Protein AF-A0A7S2KYP1-F1 (afdb_monomer_lite)

Structure (mmCIF, N/CA/C/O backbone):
data_AF-A0A7S2KYP1-F1
#
_entry.id   AF-A0A7S2KYP1-F1
#
loop_
_atom_site.group_PDB
_atom_site.id
_atom_site.type_symbol
_atom_site.label_atom_id
_atom_site.label_alt_id
_atom_site.label_comp_id
_atom_site.label_asym_id
_atom_site.label_entity_id
_atom_site.label_seq_id
_atom_site.pdbx_PDB_ins_code
_atom_site.Cartn_x
_atom_site.Cartn_y
_atom_site.Cartn_z
_atom_site.occupancy
_atom_site.B_iso_or_equiv
_atom_site.auth_seq_id
_atom_site.auth_comp_id
_atom_site.auth_asym_id
_atom_site.auth_atom_id
_atom_site.pdbx_PDB_model_num
ATOM 1 N N . ASP A 1 1 ? 0.934 -7.980 -17.927 1.00 57.53 1 ASP A N 1
ATOM 2 C CA . ASP A 1 1 ? 0.470 -7.304 -16.697 1.00 57.53 1 ASP A CA 1
ATOM 3 C C . ASP A 1 1 ? -0.352 -8.311 -15.915 1.00 57.53 1 ASP A C 1
ATOM 5 O O . ASP A 1 1 ? -1.230 -8.935 -16.508 1.00 57.53 1 ASP A O 1
ATOM 9 N N . PHE A 1 2 ? -0.007 -8.570 -14.654 1.00 57.50 2 PHE A N 1
ATOM 10 C CA . PHE A 1 2 ? -0.500 -9.733 -13.902 1.00 57.50 2 PHE A CA 1
ATOM 11 C C . PHE A 1 2 ? -2.045 -9.827 -13.884 1.00 57.50 2 PHE A C 1
ATOM 13 O O . PHE A 1 2 ? -2.614 -10.917 -13.918 1.00 57.50 2 PHE A O 1
ATOM 20 N N . TYR A 1 3 ? -2.721 -8.678 -13.916 1.00 60.69 3 TYR A N 1
ATOM 21 C CA . TYR A 1 3 ? -4.182 -8.550 -13.916 1.00 60.69 3 TYR A CA 1
ATOM 22 C C . TYR A 1 3 ? -4.840 -8.793 -15.280 1.00 60.69 3 TYR A C 1
ATOM 24 O O . TYR A 1 3 ? -6.005 -9.185 -15.342 1.00 60.69 3 TYR A O 1
ATOM 32 N N . TYR A 1 4 ? -4.103 -8.567 -16.368 1.00 60.41 4 TYR A N 1
ATOM 33 C CA . TYR A 1 4 ? -4.598 -8.723 -17.736 1.00 60.41 4 TYR A CA 1
ATOM 34 C C . TYR A 1 4 ? -4.395 -10.157 -18.248 1.00 60.41 4 TYR A C 1
ATOM 36 O O . TYR A 1 4 ? -5.230 -10.696 -18.964 1.00 60.41 4 TYR A O 1
ATOM 44 N N . GLU A 1 5 ? -3.307 -10.812 -17.828 1.00 65.44 5 GLU A N 1
ATOM 45 C CA . GLU A 1 5 ? -2.918 -12.160 -18.277 1.00 65.44 5 GLU A CA 1
ATOM 46 C C . GLU A 1 5 ? -3.095 -13.232 -17.184 1.00 65.44 5 GLU A C 1
ATOM 48 O O . GLU A 1 5 ? -2.441 -14.276 -17.205 1.00 65.44 5 GLU A O 1
ATOM 53 N N . HIS A 1 6 ? -3.976 -12.993 -16.207 1.00 62.00 6 HIS A N 1
ATOM 54 C CA . HIS A 1 6 ? -4.180 -13.908 -15.083 1.00 62.00 6 HIS A CA 1
ATOM 55 C C . HIS A 1 6 ? -4.591 -15.323 -15.558 1.00 62.00 6 HIS A C 1
ATOM 57 O O . HIS A 1 6 ? -5.492 -15.447 -16.384 1.00 62.00 6 HIS A O 1
ATOM 63 N N . PRO A 1 7 ? -4.020 -16.429 -15.040 1.00 64.50 7 PRO A N 1
ATOM 64 C CA . PRO A 1 7 ? -4.318 -17.784 -15.532 1.00 64.50 7 PRO A CA 1
ATOM 65 C C . PRO A 1 7 ? -5.765 -18.248 -15.280 1.00 64.50 7 PRO A C 1
ATOM 67 O O . PRO A 1 7 ? -6.256 -19.143 -15.964 1.00 64.50 7 PRO A O 1
ATOM 70 N N . ALA A 1 8 ? -6.455 -17.652 -14.304 1.00 60.78 8 ALA A N 1
ATOM 71 C CA . ALA A 1 8 ? -7.880 -17.875 -14.054 1.00 60.78 8 ALA A CA 1
ATOM 72 C C . ALA A 1 8 ? -8.737 -16.781 -14.730 1.00 60.78 8 ALA A C 1
ATOM 74 O O . ALA A 1 8 ? -8.652 -15.633 -14.290 1.00 60.78 8 ALA A O 1
ATOM 75 N N . PRO A 1 9 ? -9.604 -17.111 -15.714 1.00 66.31 9 PRO A N 1
ATOM 76 C CA . PRO A 1 9 ? -10.411 -16.129 -16.452 1.00 66.31 9 PRO A CA 1
ATOM 77 C C . PRO A 1 9 ? -11.370 -15.304 -15.588 1.00 66.31 9 PRO A C 1
ATOM 79 O O . PRO A 1 9 ? -11.661 -14.163 -15.906 1.00 66.31 9 PRO A O 1
ATOM 82 N N . SER A 1 10 ? -11.836 -15.846 -14.460 1.00 58.91 10 SER A N 1
ATOM 83 C CA . SER A 1 10 ? -12.692 -15.121 -13.506 1.00 58.91 10 SER A CA 1
ATOM 84 C C . SER A 1 10 ? -11.967 -14.007 -12.742 1.00 58.91 10 SER A C 1
ATOM 86 O O . SER A 1 10 ? -12.606 -13.232 -12.037 1.00 58.91 10 SER A O 1
ATOM 88 N N . LEU A 1 11 ? -10.637 -13.994 -12.814 1.00 58.06 11 LEU A N 1
ATOM 89 C CA . LEU A 1 11 ? -9.750 -13.011 -12.196 1.00 58.06 11 LEU A CA 1
ATOM 90 C C . LEU A 1 11 ? -9.002 -12.183 -13.252 1.00 58.06 11 LEU A C 1
ATOM 92 O O . LEU A 1 11 ? -8.296 -11.247 -12.889 1.00 58.06 11 LEU A O 1
ATOM 96 N N . GLN A 1 12 ? -9.157 -12.523 -14.539 1.00 62.09 12 GLN A N 1
ATOM 97 C CA . GLN A 1 12 ? -8.745 -11.658 -15.637 1.00 62.09 12 GLN A CA 1
ATOM 98 C C . GLN A 1 12 ? -9.682 -10.457 -15.669 1.00 62.09 12 GLN A C 1
ATOM 100 O O . GLN A 1 12 ? -10.904 -10.606 -15.623 1.00 62.09 12 GLN A O 1
ATOM 105 N N . CYS A 1 13 ? -9.104 -9.269 -15.762 1.00 56.62 13 CYS A N 1
ATOM 106 C CA . CYS A 1 13 ? -9.863 -8.046 -15.937 1.00 56.62 13 CYS A CA 1
ATOM 107 C C . CYS A 1 13 ? -9.612 -7.482 -17.333 1.00 56.62 13 CYS A C 1
ATOM 109 O O . CYS A 1 13 ? -8.501 -7.051 -17.632 1.00 56.62 13 CYS A O 1
ATOM 111 N N . GLU A 1 14 ? -10.654 -7.482 -18.174 1.00 53.19 14 GLU A N 1
ATOM 112 C CA . GLU A 1 14 ? -10.617 -6.890 -19.523 1.00 53.19 14 GLU A CA 1
ATOM 113 C C . GLU A 1 14 ? -10.379 -5.365 -19.472 1.00 53.19 14 GLU A C 1
ATOM 115 O O . GLU A 1 14 ? -9.742 -4.811 -20.365 1.00 53.19 14 GLU A O 1
ATOM 120 N N . GLU A 1 15 ? -10.802 -4.711 -18.383 1.00 53.44 15 GLU A N 1
ATOM 121 C CA . GLU A 1 15 ? -10.440 -3.347 -17.980 1.00 53.44 15 GLU A CA 1
ATOM 122 C C . GLU A 1 15 ? -10.172 -3.327 -16.463 1.00 53.44 15 GLU A C 1
ATOM 124 O O . GLU A 1 15 ? -10.842 -4.042 -15.719 1.00 53.44 15 GLU A O 1
ATOM 129 N N . PHE A 1 16 ? -9.170 -2.548 -16.026 1.00 52.84 16 PHE A N 1
ATOM 130 C CA . PHE A 1 16 ? -8.674 -2.374 -14.645 1.00 52.84 16 PHE A CA 1
ATOM 131 C C . PHE A 1 16 ? -9.593 -2.924 -13.525 1.00 52.84 16 PHE A C 1
ATOM 133 O O . PHE A 1 16 ? -10.712 -2.461 -13.313 1.00 52.84 16 PHE A O 1
ATOM 140 N N . CYS A 1 17 ? -9.093 -3.909 -12.770 1.00 51.69 17 CYS A N 1
ATOM 141 C CA . CYS A 1 17 ? -9.801 -4.613 -11.692 1.00 51.69 17 CYS A CA 1
ATOM 142 C C . CYS A 1 17 ? -10.042 -3.724 -10.451 1.00 51.69 17 CYS A C 1
ATOM 144 O O . CYS A 1 17 ? -9.394 -3.882 -9.421 1.00 51.69 17 CYS A O 1
ATOM 146 N N . TRP A 1 18 ? -11.032 -2.830 -10.494 1.00 55.53 18 TRP A N 1
ATOM 147 C CA . TRP A 1 18 ? -11.410 -2.002 -9.335 1.00 55.53 18 TRP A CA 1
ATOM 148 C C . TRP A 1 18 ? -12.102 -2.806 -8.208 1.00 55.53 18 TRP A C 1
ATOM 150 O O . TRP A 1 18 ? -12.163 -2.384 -7.053 1.00 55.53 18 TRP A O 1
ATOM 160 N N . GLY A 1 19 ? -12.650 -3.988 -8.517 1.00 54.78 19 GLY A N 1
ATOM 161 C CA . GLY A 1 19 ? -13.530 -4.728 -7.604 1.00 54.78 19 GLY A CA 1
ATOM 162 C C . GLY A 1 19 ? -12.860 -5.784 -6.720 1.00 54.78 19 GLY A C 1
ATOM 163 O O . GLY A 1 19 ? -13.319 -5.992 -5.597 1.00 54.78 19 GLY A O 1
ATOM 164 N N . ASN A 1 20 ? -11.803 -6.455 -7.201 1.00 63.44 20 ASN A N 1
ATOM 165 C CA . ASN A 1 20 ? -11.305 -7.690 -6.578 1.00 63.44 20 ASN A CA 1
ATOM 166 C C . ASN A 1 20 ? -9.772 -7.830 -6.589 1.00 63.44 20 ASN A C 1
ATOM 168 O O . ASN A 1 20 ? -9.232 -8.890 -6.906 1.00 63.44 20 ASN A O 1
ATOM 172 N N . LEU A 1 21 ? -9.080 -6.739 -6.243 1.00 71.81 21 LEU A N 1
ATOM 173 C CA . LEU A 1 21 ? -7.617 -6.666 -6.189 1.00 71.81 21 LEU A CA 1
ATOM 174 C C . LEU A 1 21 ? -7.004 -7.843 -5.411 1.00 71.81 21 LEU A C 1
ATOM 176 O O . LEU A 1 21 ? -6.059 -8.462 -5.884 1.00 71.81 21 LEU A O 1
ATOM 180 N N . GLU A 1 22 ? -7.570 -8.197 -4.254 1.00 70.12 22 GLU A N 1
ATOM 181 C CA . GLU A 1 22 ? -7.029 -9.266 -3.406 1.00 70.12 22 GLU A CA 1
ATOM 182 C C . GLU A 1 22 ? -7.213 -10.673 -3.975 1.00 70.12 22 GLU A C 1
ATOM 184 O O . GLU A 1 22 ? -6.336 -11.507 -3.778 1.00 70.12 22 GLU A O 1
ATOM 189 N N . ALA A 1 23 ? -8.320 -10.965 -4.667 1.00 67.25 23 ALA A N 1
ATOM 190 C CA . ALA A 1 23 ? -8.500 -12.295 -5.249 1.00 67.25 23 ALA A CA 1
ATOM 191 C C . ALA A 1 23 ? -7.687 -12.476 -6.529 1.00 67.25 23 ALA A C 1
ATOM 193 O O . ALA A 1 23 ? -7.306 -13.599 -6.842 1.00 67.25 23 ALA A O 1
ATOM 194 N N . ALA A 1 24 ? -7.451 -11.393 -7.274 1.00 67.50 24 ALA A N 1
ATOM 195 C CA . ALA A 1 24 ? -6.620 -11.444 -8.462 1.00 67.50 24 ALA A CA 1
ATOM 196 C C . ALA A 1 24 ? -5.140 -11.543 -8.072 1.00 67.50 24 ALA A C 1
ATOM 198 O O . ALA A 1 24 ? -4.463 -12.455 -8.518 1.00 67.50 24 ALA A O 1
ATOM 199 N N . HIS A 1 25 ? -4.637 -10.647 -7.219 1.00 73.88 25 HIS A N 1
ATOM 200 C CA . HIS A 1 25 ? -3.209 -10.477 -6.929 1.00 73.88 25 HIS A CA 1
ATOM 201 C C . HIS A 1 25 ? -2.591 -11.673 -6.169 1.00 73.88 25 HIS A C 1
ATOM 203 O O . HIS A 1 25 ? -3.046 -11.977 -5.063 1.00 73.88 25 HIS A O 1
ATOM 209 N N . PRO A 1 26 ? -1.471 -12.294 -6.622 1.00 71.56 26 PRO A N 1
ATOM 210 C CA . PRO A 1 26 ? -1.037 -13.568 -6.050 1.00 71.56 26 PRO A CA 1
ATOM 211 C C . PRO A 1 26 ? -0.361 -13.360 -4.687 1.00 71.56 26 PRO A C 1
ATOM 213 O O . PRO A 1 26 ? -0.521 -14.175 -3.786 1.00 71.56 26 PRO A O 1
ATOM 216 N N . VAL A 1 27 ? 0.346 -12.235 -4.514 1.00 79.12 27 VAL A N 1
ATOM 217 C CA . VAL A 1 27 ? 0.970 -11.837 -3.244 1.00 79.12 27 VAL A CA 1
ATOM 218 C C . VAL A 1 27 ? -0.052 -11.302 -2.234 1.00 79.12 27 VAL A C 1
ATOM 220 O O . VAL A 1 27 ? -0.109 -11.812 -1.117 1.00 79.12 27 VAL A O 1
ATOM 223 N N . LEU A 1 28 ? -0.897 -10.322 -2.597 1.00 82.50 28 LEU A N 1
ATOM 224 C CA . LEU A 1 28 ? -1.896 -9.793 -1.658 1.00 82.50 28 LEU A CA 1
ATOM 225 C C . LEU A 1 28 ? -2.894 -10.871 -1.220 1.00 82.50 28 LEU A C 1
ATOM 227 O O . LEU A 1 28 ? -3.176 -10.985 -0.029 1.00 82.50 28 LEU A 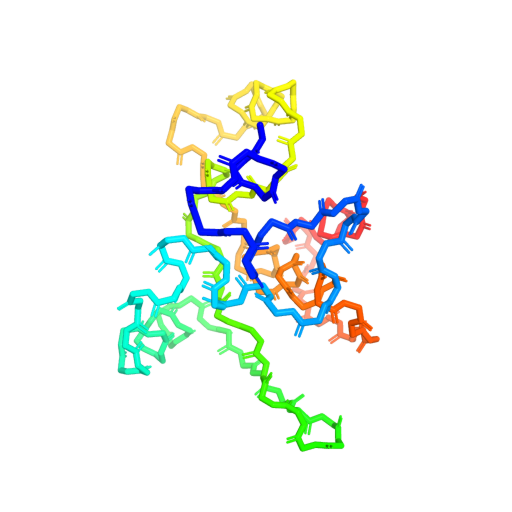O 1
ATOM 231 N N . GLY A 1 29 ? -3.406 -11.691 -2.139 1.00 79.69 29 GLY A N 1
ATOM 232 C CA . GLY A 1 29 ? -4.357 -12.753 -1.810 1.00 79.69 29 GLY A CA 1
ATOM 233 C C . GLY A 1 29 ? -3.802 -13.775 -0.814 1.00 79.69 29 GLY A C 1
ATOM 234 O O . GLY A 1 29 ? -4.528 -14.203 0.083 1.00 79.69 29 GLY A O 1
ATOM 235 N N . ALA A 1 30 ? -2.508 -14.098 -0.912 1.00 85.88 30 ALA A N 1
ATOM 236 C CA . ALA A 1 30 ? -1.846 -15.089 -0.065 1.00 85.88 30 ALA A CA 1
ATOM 237 C C . ALA A 1 30 ? -1.523 -14.601 1.359 1.00 85.88 30 ALA A C 1
ATOM 239 O O . ALA A 1 30 ? -1.447 -15.426 2.268 1.00 85.88 30 ALA A O 1
ATOM 240 N N . ARG A 1 31 ? -1.351 -13.287 1.574 1.00 90.25 31 ARG A N 1
ATOM 241 C CA . ARG A 1 31 ? -1.024 -12.725 2.897 1.00 90.25 31 ARG A CA 1
ATOM 242 C C . ARG A 1 31 ? -2.145 -12.965 3.907 1.00 90.25 31 ARG A C 1
ATOM 244 O O . ARG A 1 31 ? -3.312 -12.665 3.639 1.00 90.25 31 ARG A O 1
ATOM 251 N N . THR A 1 32 ? -1.794 -13.455 5.085 1.00 92.50 32 THR A N 1
ATOM 252 C CA . THR A 1 32 ? -2.728 -13.634 6.200 1.00 92.50 32 THR A CA 1
ATOM 253 C C . THR A 1 32 ? -3.066 -12.298 6.861 1.00 92.50 32 THR A C 1
ATOM 255 O O . THR A 1 32 ? -2.378 -11.294 6.675 1.00 92.50 32 THR A O 1
ATOM 258 N N . VAL A 1 33 ? -4.144 -12.275 7.648 1.00 90.62 33 VAL A N 1
ATOM 259 C CA . VAL A 1 33 ? -4.524 -11.081 8.421 1.00 90.62 33 VAL A CA 1
ATOM 260 C C . VAL A 1 33 ? -3.421 -10.709 9.415 1.00 90.62 33 VAL A C 1
ATOM 262 O O . VAL A 1 33 ? -3.058 -9.541 9.499 1.00 90.62 33 VAL A O 1
ATOM 265 N N . ASP A 1 34 ? -2.834 -11.693 10.097 1.00 95.00 34 ASP A N 1
ATOM 266 C CA . ASP A 1 34 ? -1.800 -11.454 11.108 1.00 95.00 34 ASP A CA 1
ATOM 267 C C . ASP A 1 34 ? -0.523 -10.849 10.504 1.00 95.00 34 ASP A C 1
ATOM 269 O O . ASP A 1 34 ? 0.042 -9.918 11.073 1.00 95.00 34 ASP A O 1
ATOM 273 N N . GLU A 1 35 ? -0.091 -11.313 9.325 1.00 95.00 35 GLU A N 1
ATOM 274 C CA . GLU A 1 35 ? 1.056 -10.731 8.607 1.00 95.00 35 GLU A CA 1
ATOM 275 C C . GLU A 1 35 ? 0.799 -9.276 8.196 1.00 95.00 35 GLU A C 1
ATOM 277 O O . GLU A 1 35 ? 1.693 -8.431 8.258 1.00 95.00 35 GLU A O 1
ATOM 282 N N . VAL A 1 36 ? -0.433 -8.970 7.786 1.00 94.44 36 VAL A N 1
ATOM 283 C CA . VAL A 1 36 ? -0.836 -7.623 7.369 1.00 94.44 36 VAL A CA 1
ATOM 284 C C . VAL A 1 36 ? -0.876 -6.675 8.561 1.00 94.44 36 VAL A C 1
ATOM 286 O O . VAL A 1 36 ? -0.365 -5.558 8.471 1.00 94.44 36 VAL A O 1
ATOM 289 N N . GLU A 1 37 ? -1.443 -7.113 9.683 1.00 95.00 37 GLU A N 1
ATOM 290 C CA . GLU A 1 37 ? -1.486 -6.322 10.912 1.00 95.00 37 GLU A CA 1
ATOM 291 C C . GLU A 1 37 ? -0.092 -6.137 11.519 1.00 95.00 37 GLU A C 1
ATOM 293 O O . GLU A 1 37 ? 0.234 -5.038 11.967 1.00 95.00 37 GLU A O 1
ATOM 298 N N . ALA A 1 38 ? 0.772 -7.156 11.459 1.00 96.69 38 ALA A N 1
ATOM 299 C CA . ALA A 1 38 ? 2.168 -7.037 11.872 1.00 96.69 38 ALA A CA 1
ATOM 300 C C . ALA A 1 38 ? 2.913 -5.980 11.045 1.00 96.69 38 ALA A C 1
ATOM 302 O O . ALA A 1 38 ? 3.555 -5.101 11.619 1.00 96.69 38 ALA A O 1
ATOM 303 N N . TYR A 1 39 ? 2.765 -6.004 9.715 1.00 96.31 39 TYR A N 1
ATOM 304 C CA . TYR A 1 39 ? 3.358 -5.000 8.830 1.00 96.31 39 TYR A CA 1
ATOM 305 C C . TYR A 1 39 ? 2.834 -3.587 9.126 1.00 96.31 39 TYR A C 1
ATOM 307 O O . TYR A 1 39 ? 3.606 -2.633 9.238 1.00 96.31 39 TYR A O 1
ATOM 315 N N . ARG A 1 40 ? 1.512 -3.441 9.297 1.00 96.62 40 ARG A N 1
ATOM 316 C CA . ARG A 1 40 ? 0.890 -2.155 9.644 1.00 96.62 40 ARG A CA 1
ATOM 317 C C . ARG A 1 40 ? 1.432 -1.614 10.962 1.00 96.62 40 ARG A C 1
ATOM 319 O O . ARG A 1 40 ? 1.802 -0.444 11.025 1.00 96.62 40 ARG A O 1
ATOM 326 N N . LEU A 1 41 ? 1.529 -2.464 11.982 1.00 97.06 41 LEU A N 1
ATOM 327 C CA . LEU A 1 41 ? 2.068 -2.097 13.286 1.00 97.06 41 LEU A CA 1
ATOM 328 C C . LEU A 1 41 ? 3.538 -1.675 13.194 1.00 97.06 41 LEU A C 1
ATOM 330 O O . LEU A 1 41 ? 3.900 -0.622 13.717 1.00 97.06 41 LEU A O 1
ATOM 334 N N . GLU A 1 42 ? 4.368 -2.464 12.511 1.00 97.25 42 G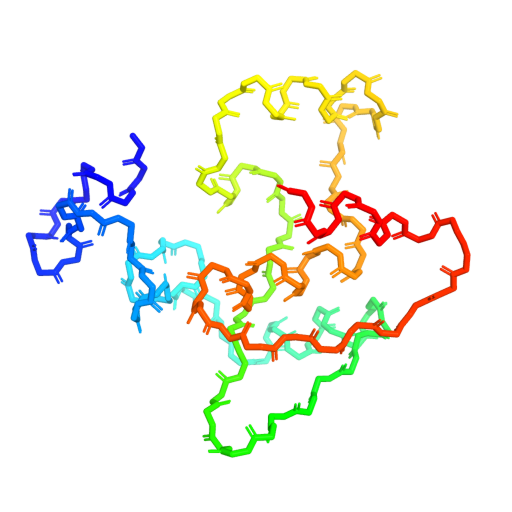LU A N 1
ATOM 335 C CA . GLU A 1 42 ? 5.795 -2.187 12.325 1.00 97.25 42 GLU A CA 1
ATOM 336 C C . GLU A 1 42 ? 6.026 -0.826 11.654 1.00 97.25 42 GLU A C 1
ATOM 338 O O . GLU A 1 42 ? 6.934 -0.089 12.031 1.00 97.25 42 GLU A O 1
ATOM 343 N N . HIS A 1 43 ? 5.189 -0.474 10.677 1.00 96.00 43 HIS A N 1
ATOM 344 C CA . HIS A 1 43 ? 5.342 0.739 9.871 1.00 96.00 43 HIS A CA 1
ATOM 345 C C . HIS A 1 43 ? 4.479 1.917 10.359 1.00 96.00 43 HIS A C 1
ATOM 347 O O . HIS A 1 43 ? 4.421 2.959 9.702 1.00 96.00 43 HIS A O 1
ATOM 353 N N . GLY A 1 44 ? 3.807 1.779 11.509 1.00 96.44 44 GLY A N 1
ATOM 354 C CA . GLY A 1 44 ? 2.965 2.830 12.092 1.00 96.44 44 GLY A CA 1
ATOM 355 C C . GLY A 1 44 ? 1.737 3.190 11.245 1.00 96.44 44 GLY A C 1
ATOM 356 O O . GLY A 1 44 ? 1.264 4.327 11.286 1.00 96.44 44 GLY A O 1
ATOM 357 N N . ILE A 1 45 ? 1.232 2.244 10.456 1.00 96.50 45 ILE A N 1
ATOM 358 C CA . ILE A 1 45 ? 0.059 2.408 9.599 1.00 96.50 45 ILE A CA 1
ATOM 359 C C . ILE A 1 45 ? -1.194 2.099 10.421 1.00 96.50 45 ILE A C 1
ATOM 361 O O . ILE A 1 45 ? -1.321 1.031 11.013 1.00 96.50 45 ILE A O 1
ATOM 365 N N . SER A 1 46 ? -2.157 3.019 10.408 1.00 94.88 46 SER A N 1
ATOM 366 C CA . SER A 1 46 ? -3.507 2.795 10.932 1.00 94.88 46 SER A CA 1
ATOM 367 C C . SER A 1 46 ? -4.517 3.032 9.816 1.00 94.88 46 SER A C 1
ATOM 369 O O . SER A 1 46 ? -4.371 3.972 9.032 1.00 94.88 46 SER A O 1
ATOM 371 N N . VAL A 1 47 ? -5.513 2.151 9.703 1.00 92.25 47 VAL A N 1
ATOM 372 C CA . VAL A 1 47 ? -6.507 2.209 8.627 1.00 92.25 47 VAL A CA 1
ATOM 373 C C . VAL A 1 47 ? -7.897 2.057 9.209 1.00 92.25 47 VAL A C 1
ATOM 375 O O . VAL A 1 47 ? -8.187 1.085 9.901 1.00 92.25 47 VAL A O 1
ATOM 378 N N . GLU A 1 48 ? -8.765 3.010 8.894 1.00 90.69 48 GLU A N 1
ATOM 379 C CA . GLU A 1 48 ? -10.168 2.985 9.284 1.00 90.69 48 GLU A CA 1
ATOM 380 C C . GLU A 1 48 ? -11.045 2.911 8.032 1.00 90.69 48 GLU A C 1
ATOM 382 O O . GLU A 1 48 ? -10.983 3.769 7.150 1.00 90.69 48 GLU A O 1
ATOM 387 N N . ALA A 1 49 ? -11.868 1.867 7.945 1.00 86.44 49 ALA A N 1
ATOM 388 C CA . ALA A 1 49 ? -12.806 1.693 6.849 1.00 86.44 49 ALA A CA 1
ATOM 389 C C . ALA A 1 49 ? -14.110 2.451 7.110 1.00 86.44 49 ALA A C 1
ATOM 391 O O . ALA A 1 49 ? -14.982 2.005 7.860 1.00 86.44 49 ALA A O 1
ATOM 392 N N . VAL A 1 50 ? -14.298 3.564 6.409 1.00 72.75 50 VAL A N 1
ATOM 393 C CA . VAL A 1 50 ? -15.572 4.284 6.404 1.00 72.75 50 VAL A CA 1
ATOM 394 C C . VAL A 1 50 ? -16.520 3.540 5.455 1.00 72.75 50 VAL A C 1
ATOM 396 O O . VAL A 1 50 ? -16.223 3.402 4.273 1.00 72.75 50 VAL A O 1
ATOM 399 N N . ARG A 1 51 ? -17.671 3.064 5.960 1.00 74.50 51 ARG A N 1
ATOM 400 C CA . ARG A 1 51 ? -18.704 2.263 5.243 1.00 74.50 51 ARG A CA 1
ATOM 401 C C . ARG A 1 51 ? -18.480 0.743 5.177 1.00 74.50 51 ARG A C 1
ATOM 403 O O . ARG A 1 51 ? -19.173 0.066 4.424 1.00 74.50 51 ARG A O 1
ATOM 410 N N . GLY A 1 52 ? -17.581 0.191 5.993 1.00 72.25 52 GLY A N 1
ATOM 411 C CA . GLY A 1 52 ? -17.536 -1.256 6.260 1.00 72.25 52 GLY A CA 1
ATOM 412 C C . GLY A 1 52 ? -16.948 -2.138 5.150 1.00 72.25 52 GLY A C 1
ATOM 413 O O . GLY A 1 52 ? -17.005 -3.360 5.267 1.00 72.25 52 GLY A O 1
ATOM 414 N N . ARG A 1 53 ? -16.355 -1.559 4.095 1.00 77.00 53 ARG A N 1
ATOM 415 C CA . ARG A 1 53 ? -15.512 -2.314 3.153 1.00 77.00 53 ARG A CA 1
ATOM 416 C C . ARG A 1 53 ? -14.126 -2.474 3.769 1.00 77.00 53 ARG A C 1
ATOM 418 O O . ARG A 1 53 ? -13.491 -1.470 4.077 1.00 77.00 53 ARG A O 1
ATOM 425 N N . ALA A 1 54 ? -13.664 -3.710 3.946 1.00 82.81 54 ALA A N 1
ATOM 426 C CA . ALA A 1 54 ? -12.324 -3.962 4.468 1.00 82.81 54 ALA A CA 1
ATOM 427 C C . ALA A 1 54 ? -11.265 -3.274 3.583 1.00 82.81 54 ALA A C 1
ATOM 429 O O . ALA A 1 54 ? -11.376 -3.339 2.353 1.00 82.81 54 ALA A O 1
ATOM 430 N N . PRO A 1 55 ? -10.273 -2.590 4.179 1.00 86.12 55 PRO A N 1
ATOM 431 C CA . PRO A 1 55 ? -9.233 -1.939 3.408 1.00 86.12 55 PRO A CA 1
ATOM 432 C C . PRO A 1 55 ? -8.314 -3.000 2.792 1.00 86.12 55 PRO A C 1
ATOM 434 O O . PRO A 1 55 ? -7.901 -3.915 3.514 1.00 86.12 55 PRO A O 1
ATOM 437 N N . PRO A 1 56 ? -7.951 -2.861 1.506 1.00 89.00 56 PRO A N 1
ATOM 438 C CA . PRO A 1 56 ? -6.996 -3.746 0.862 1.00 89.00 56 PRO A CA 1
ATOM 439 C C . PRO A 1 56 ? -5.689 -3.893 1.643 1.00 89.00 56 PRO A C 1
ATOM 441 O O . PRO A 1 56 ? -5.227 -2.964 2.319 1.00 89.00 56 PRO A O 1
ATOM 444 N N . LYS A 1 57 ? -5.071 -5.063 1.526 1.00 92.31 57 LYS A N 1
ATOM 445 C CA . LYS A 1 57 ? -3.740 -5.332 2.084 1.00 92.31 57 LYS A CA 1
ATOM 446 C C . LYS A 1 57 ? -2.673 -4.415 1.453 1.00 92.31 57 LYS A C 1
ATOM 448 O O . LYS A 1 57 ? -2.765 -4.124 0.261 1.00 92.31 57 LYS A O 1
ATOM 453 N N . PRO A 1 58 ? -1.671 -3.957 2.226 1.00 93.69 58 PRO A N 1
ATOM 454 C CA . PRO A 1 58 ? -0.642 -3.048 1.733 1.00 93.69 58 PRO A CA 1
ATOM 455 C C . PRO A 1 58 ? 0.323 -3.743 0.761 1.00 93.69 58 PRO A C 1
ATOM 457 O O . PRO A 1 58 ? 0.642 -4.926 0.928 1.00 93.69 58 PRO A O 1
ATOM 460 N N . PHE A 1 59 ? 0.821 -2.984 -0.216 1.00 91.81 59 PHE A N 1
ATOM 461 C CA . PHE A 1 59 ? 1.969 -3.376 -1.032 1.00 91.81 59 PHE A CA 1
ATOM 462 C C . PHE A 1 59 ? 3.259 -3.222 -0.236 1.00 91.81 59 PHE A C 1
ATOM 464 O O . PHE A 1 59 ? 3.464 -2.203 0.417 1.00 91.81 59 PHE A O 1
ATOM 471 N N . GLN A 1 60 ? 4.139 -4.213 -0.317 1.00 91.06 60 GLN A N 1
ATOM 472 C CA . GLN A 1 60 ? 5.424 -4.207 0.392 1.00 91.06 60 GLN A CA 1
ATOM 473 C C . GLN A 1 60 ? 6.616 -4.023 -0.560 1.00 91.06 60 GLN A C 1
ATOM 475 O O . GLN A 1 60 ? 7.720 -3.738 -0.105 1.00 91.06 60 GLN A O 1
ATOM 480 N N . ALA A 1 61 ? 6.388 -4.115 -1.873 1.00 87.38 61 ALA A N 1
ATOM 481 C CA . ALA A 1 61 ? 7.375 -3.874 -2.922 1.00 87.38 61 ALA A CA 1
ATOM 482 C C . ALA A 1 61 ? 6.716 -3.227 -4.151 1.00 87.38 61 ALA A C 1
ATOM 484 O O . ALA A 1 61 ? 5.523 -3.417 -4.389 1.00 87.38 61 ALA A O 1
ATOM 485 N N . PHE A 1 62 ? 7.485 -2.486 -4.956 1.00 82.56 62 PHE A N 1
ATOM 486 C CA . PHE A 1 62 ? 6.978 -1.893 -6.203 1.00 82.56 62 PHE A CA 1
ATOM 487 C C 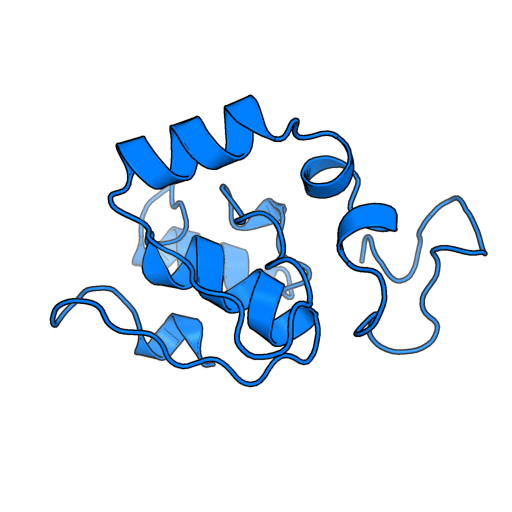. PHE A 1 62 ? 6.566 -2.949 -7.237 1.00 82.56 62 PHE A C 1
ATOM 489 O O . PHE A 1 62 ? 5.583 -2.743 -7.939 1.00 82.56 62 PHE A O 1
ATOM 496 N N . SER A 1 63 ? 7.225 -4.110 -7.241 1.00 80.44 63 SER A N 1
ATOM 497 C CA . SER A 1 63 ? 6.894 -5.255 -8.102 1.00 80.44 63 SER A CA 1
ATOM 498 C C . SER A 1 63 ? 5.546 -5.918 -7.793 1.00 80.44 63 SER A C 1
ATOM 500 O O . SER A 1 63 ? 5.075 -6.766 -8.548 1.00 80.44 63 SER A O 1
ATOM 502 N N . GLU A 1 64 ? 4.915 -5.555 -6.674 1.00 82.19 64 GLU A N 1
ATOM 503 C CA . GLU A 1 64 ? 3.540 -5.950 -6.353 1.00 82.19 64 GLU A CA 1
ATOM 504 C C . GLU A 1 64 ? 2.515 -5.002 -6.994 1.00 82.19 64 GLU A C 1
ATOM 506 O O . GLU A 1 64 ? 1.321 -5.280 -7.044 1.00 82.19 64 GLU A O 1
ATOM 511 N N . THR A 1 65 ? 2.944 -3.854 -7.503 1.00 78.69 65 THR A N 1
ATOM 512 C CA . THR A 1 65 ? 2.023 -2.926 -8.154 1.00 78.69 65 THR A CA 1
ATOM 513 C C . THR A 1 65 ? 1.706 -3.388 -9.577 1.00 78.69 65 THR A C 1
ATOM 515 O O . THR A 1 65 ? 2.466 -4.117 -10.207 1.00 78.69 65 THR A O 1
ATOM 518 N N . SER A 1 66 ? 0.568 -2.947 -10.113 1.00 73.50 66 SER A N 1
ATOM 519 C CA . SER A 1 66 ? 0.253 -3.071 -11.544 1.00 73.50 66 SER A CA 1
ATOM 520 C C . SER A 1 66 ? 0.834 -1.912 -12.358 1.00 73.50 66 SER A C 1
ATOM 522 O O . SER A 1 66 ? 0.278 -1.542 -13.393 1.00 73.50 66 SER A O 1
ATOM 524 N N . PHE A 1 67 ? 1.833 -1.205 -11.826 1.00 77.81 67 PHE A N 1
ATOM 525 C CA . PHE A 1 67 ? 2.345 -0.021 -12.492 1.00 77.81 67 PHE A CA 1
ATOM 526 C C . PHE A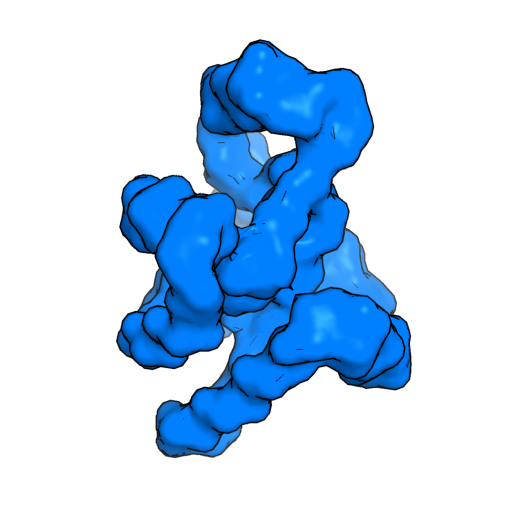 1 67 ? 3.216 -0.422 -13.685 1.00 77.81 67 PHE A C 1
ATOM 528 O O . PHE A 1 67 ? 3.836 -1.486 -13.682 1.00 77.81 67 PHE A O 1
ATOM 535 N N . PRO A 1 68 ? 3.273 0.409 -14.738 1.00 77.94 68 PRO A N 1
ATOM 536 C CA . PRO A 1 68 ? 4.171 0.149 -15.852 1.00 77.94 68 PRO A CA 1
ATOM 537 C C . PRO A 1 68 ? 5.628 0.040 -15.381 1.00 77.94 68 PRO A C 1
ATOM 539 O O . PRO A 1 68 ? 6.042 0.792 -14.503 1.00 77.94 68 PRO A O 1
ATOM 542 N N . ALA A 1 69 ? 6.428 -0.811 -16.030 1.00 74.94 69 ALA A N 1
ATOM 543 C CA . ALA A 1 69 ? 7.820 -1.080 -15.642 1.00 74.94 69 ALA A CA 1
ATOM 544 C C . ALA A 1 69 ? 8.690 0.183 -15.480 1.00 74.94 69 ALA A C 1
ATOM 546 O O . ALA A 1 69 ? 9.543 0.235 -14.600 1.00 74.94 69 ALA A O 1
ATOM 547 N N . PHE A 1 70 ? 8.431 1.243 -16.257 1.00 77.06 70 PHE A N 1
ATOM 548 C CA . PHE A 1 70 ? 9.165 2.506 -16.116 1.00 77.06 70 PHE A CA 1
ATOM 549 C C . PHE A 1 70 ? 8.980 3.156 -14.730 1.00 77.06 70 PHE A C 1
ATOM 551 O O . PHE A 1 70 ? 9.841 3.908 -14.288 1.00 77.06 70 PHE A O 1
ATOM 558 N N . VAL A 1 71 ? 7.863 2.899 -14.038 1.00 76.56 71 VAL A N 1
ATOM 559 C CA . VAL A 1 71 ? 7.615 3.403 -12.677 1.00 76.56 71 VAL A CA 1
ATOM 560 C C . VAL A 1 71 ? 8.539 2.708 -11.682 1.00 76.56 71 VAL A C 1
ATOM 562 O O . VAL A 1 71 ? 9.085 3.373 -10.804 1.00 76.56 71 VAL A O 1
ATOM 565 N N . GLU A 1 72 ? 8.759 1.402 -11.842 1.00 72.62 72 GLU A N 1
ATOM 566 C CA . GLU A 1 72 ? 9.730 0.648 -11.043 1.00 72.62 72 GLU A CA 1
ATOM 567 C C . GLU A 1 72 ? 11.160 1.125 -11.324 1.00 72.62 72 GLU A C 1
ATOM 569 O O . GLU A 1 72 ? 11.917 1.375 -10.390 1.00 72.62 72 GLU A O 1
ATOM 574 N N . GLU A 1 73 ? 11.515 1.335 -12.596 1.00 75.81 73 GLU A N 1
ATOM 575 C CA . GLU A 1 73 ? 12.825 1.869 -12.998 1.00 75.81 73 GLU A CA 1
ATOM 576 C C . GLU A 1 73 ? 13.089 3.243 -12.364 1.00 75.81 73 GLU A C 1
ATOM 578 O O . GLU A 1 73 ? 14.118 3.448 -11.718 1.00 75.81 73 GLU A O 1
ATOM 583 N N . VAL A 1 74 ? 12.123 4.162 -12.455 1.00 76.50 74 VAL A N 1
ATOM 584 C CA . VAL A 1 74 ? 12.207 5.489 -11.829 1.00 76.50 74 VAL A CA 1
ATOM 585 C C . VAL A 1 74 ? 12.260 5.383 -10.302 1.00 76.50 74 VAL A C 1
ATOM 587 O O . VAL A 1 74 ? 13.000 6.129 -9.660 1.00 76.50 74 VAL A O 1
ATOM 590 N N . ALA A 1 75 ? 11.517 4.459 -9.689 1.00 74.25 75 ALA A N 1
ATOM 591 C CA . ALA A 1 75 ? 11.584 4.238 -8.247 1.00 74.25 75 ALA A CA 1
ATOM 592 C C . ALA A 1 75 ? 12.979 3.764 -7.809 1.00 74.25 75 ALA A C 1
ATOM 594 O O . ALA A 1 75 ? 13.516 4.277 -6.825 1.00 74.25 75 ALA A O 1
ATOM 595 N N . HIS A 1 76 ? 13.602 2.858 -8.562 1.00 72.50 76 HIS A N 1
ATOM 596 C CA . HIS A 1 76 ? 14.969 2.408 -8.308 1.00 72.50 76 HIS A CA 1
ATOM 597 C C . HIS A 1 76 ? 16.004 3.526 -8.480 1.00 72.50 76 HIS A C 1
ATOM 599 O O . HIS A 1 76 ? 16.938 3.624 -7.679 1.00 72.50 76 HIS A O 1
ATOM 605 N N . GLU A 1 77 ? 15.828 4.400 -9.475 1.00 73.69 77 GLU A N 1
ATOM 606 C CA . GLU A 1 77 ? 16.692 5.568 -9.680 1.00 73.69 77 GLU A CA 1
ATOM 607 C C . GLU A 1 77 ? 16.574 6.596 -8.544 1.00 73.69 77 GLU A C 1
ATOM 609 O O . GLU A 1 77 ? 17.575 7.188 -8.135 1.00 73.69 77 GLU A O 1
ATOM 614 N N . LEU A 1 78 ? 15.364 6.806 -8.016 1.00 70.88 78 LEU A N 1
ATOM 615 C CA . LEU A 1 78 ? 15.088 7.834 -7.009 1.00 70.88 78 LEU A CA 1
ATOM 616 C C . LEU A 1 78 ? 15.284 7.362 -5.558 1.00 70.88 78 LEU A C 1
ATOM 618 O O . LEU A 1 78 ? 15.594 8.189 -4.698 1.00 70.88 78 LEU A O 1
ATOM 622 N N . PHE A 1 79 ? 15.092 6.069 -5.265 1.00 66.62 79 PHE A N 1
ATOM 623 C CA . PHE A 1 79 ? 14.951 5.555 -3.893 1.00 66.62 79 PHE A CA 1
ATOM 624 C C . PHE A 1 79 ? 15.861 4.359 -3.539 1.00 66.62 79 PHE A C 1
ATOM 626 O O . PHE A 1 79 ? 15.739 3.845 -2.429 1.00 66.62 79 PHE A O 1
ATOM 633 N N . THR A 1 80 ? 16.834 3.997 -4.396 1.00 62.28 80 THR A N 1
ATOM 634 C CA . THR A 1 80 ? 17.845 2.909 -4.263 1.00 62.28 80 THR A CA 1
ATOM 635 C C . THR A 1 80 ? 17.416 1.509 -4.747 1.00 62.28 80 THR A C 1
ATOM 637 O O . THR A 1 80 ? 16.277 1.272 -5.134 1.00 62.28 80 THR A O 1
ATOM 640 N N . THR A 1 81 ? 18.360 0.559 -4.791 1.00 54.38 81 THR A N 1
ATOM 641 C CA . THR A 1 81 ? 18.162 -0.798 -5.344 1.00 54.38 81 THR A CA 1
ATOM 642 C C . THR A 1 81 ? 17.162 -1.640 -4.543 1.00 54.38 81 THR A C 1
ATOM 644 O O . THR A 1 81 ? 16.473 -2.462 -5.135 1.00 54.38 81 THR A O 1
ATOM 647 N N . ASP A 1 82 ? 17.008 -1.364 -3.244 1.00 62.47 82 ASP A N 1
ATOM 648 C CA . ASP A 1 82 ? 16.002 -1.977 -2.362 1.00 62.47 82 ASP A CA 1
ATOM 649 C C . ASP A 1 82 ? 14.802 -1.039 -2.137 1.00 62.47 82 ASP A C 1
ATOM 651 O O . ASP A 1 82 ? 14.198 -1.033 -1.063 1.00 62.47 82 ASP A O 1
ATOM 655 N N . ALA A 1 83 ? 14.489 -0.180 -3.116 1.00 73.19 83 ALA A N 1
ATOM 656 C CA . ALA A 1 83 ? 13.376 0.755 -3.019 1.00 73.19 83 ALA A CA 1
ATOM 657 C C . ALA A 1 83 ? 12.086 -0.000 -2.675 1.00 73.19 83 ALA A C 1
ATOM 659 O O . ALA A 1 83 ? 11.584 -0.810 -3.453 1.00 73.19 83 ALA A O 1
ATOM 660 N N . VAL A 1 84 ? 11.543 0.294 -1.499 1.00 85.50 84 VAL A N 1
ATOM 661 C CA . VAL A 1 84 ? 10.219 -0.146 -1.062 1.00 85.50 84 VAL A CA 1
ATOM 662 C C . VAL A 1 84 ? 9.292 1.064 -0.996 1.00 85.50 84 VAL A C 1
ATOM 664 O O . VAL A 1 84 ? 9.763 2.186 -0.772 1.00 85.50 84 VAL A O 1
ATOM 667 N N . PRO A 1 85 ? 7.977 0.877 -1.189 1.00 89.44 85 PRO A N 1
ATOM 668 C CA . PRO A 1 85 ? 7.021 1.963 -1.035 1.00 89.44 85 PRO A CA 1
ATOM 669 C C . PRO A 1 85 ? 7.120 2.582 0.362 1.00 89.44 85 PRO A C 1
ATOM 671 O O . PRO A 1 85 ? 7.264 1.871 1.359 1.00 89.44 85 PRO A O 1
ATOM 674 N N . PHE A 1 86 ? 6.972 3.905 0.474 1.00 91.62 86 PHE A N 1
ATOM 675 C CA . PHE A 1 86 ? 6.797 4.511 1.795 1.00 91.62 86 PHE A CA 1
ATOM 676 C C . PHE A 1 86 ? 5.512 3.98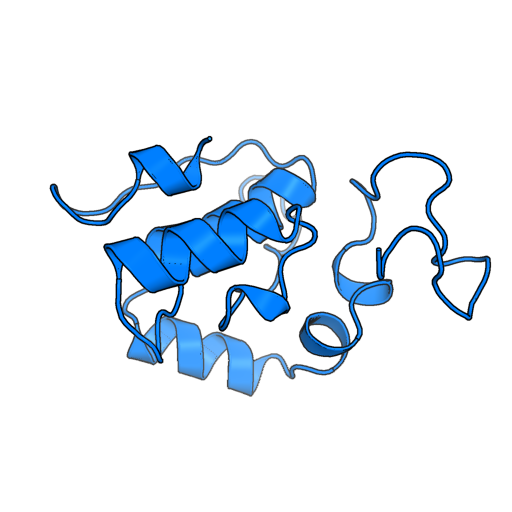8 2.456 1.00 91.62 86 PHE A C 1
ATOM 678 O O . PHE A 1 86 ? 4.547 3.701 1.746 1.00 91.62 86 PHE A O 1
ATOM 685 N N . PRO A 1 87 ? 5.417 3.958 3.800 1.00 94.94 87 PRO A N 1
ATOM 686 C CA . PRO A 1 87 ? 4.247 3.411 4.497 1.00 94.94 87 PRO A CA 1
ATOM 687 C C . PRO A 1 87 ? 2.895 3.968 4.021 1.00 94.94 87 PRO A C 1
ATOM 689 O O . PRO A 1 87 ? 1.916 3.234 3.902 1.00 94.94 87 PRO A O 1
ATOM 692 N N . VAL A 1 88 ? 2.833 5.264 3.687 1.00 94.62 88 VAL A N 1
ATOM 693 C CA . VAL A 1 88 ? 1.608 5.870 3.141 1.00 94.62 88 VAL A CA 1
ATOM 694 C C . VAL A 1 88 ? 1.298 5.383 1.723 1.00 94.62 88 VAL A C 1
ATOM 696 O O . VAL A 1 88 ? 0.141 5.156 1.406 1.00 94.62 88 VAL A O 1
ATOM 699 N N . GLN A 1 89 ? 2.308 5.170 0.881 1.00 93.19 89 GLN A N 1
ATOM 700 C CA . GLN A 1 89 ? 2.145 4.660 -0.484 1.00 93.19 89 GLN A CA 1
ATOM 701 C C . GLN A 1 89 ? 1.708 3.193 -0.474 1.00 93.19 89 GLN A C 1
ATOM 703 O O . GLN A 1 89 ? 0.720 2.847 -1.119 1.00 93.19 89 GLN A O 1
ATOM 708 N N . ALA A 1 90 ? 2.385 2.377 0.344 1.00 94.06 90 ALA A N 1
ATOM 709 C CA . ALA A 1 90 ? 2.111 0.958 0.559 1.00 94.06 90 ALA A CA 1
ATOM 710 C C . ALA A 1 90 ? 0.622 0.683 0.798 1.00 94.06 90 ALA A C 1
ATOM 712 O O . ALA A 1 90 ? 0.062 -0.258 0.240 1.00 94.06 90 ALA A O 1
ATOM 713 N N . GLN A 1 91 ? -0.034 1.519 1.608 1.00 94.69 91 GLN A N 1
ATOM 714 C CA . GLN A 1 91 ? -1.443 1.346 1.951 1.00 94.69 91 GLN A CA 1
ATOM 715 C C . GLN A 1 91 ? -2.403 2.129 1.043 1.00 94.69 91 GLN A C 1
ATOM 717 O O . GLN A 1 91 ? -3.516 1.658 0.813 1.00 94.69 91 GLN A O 1
ATOM 722 N N . VAL A 1 92 ? -2.016 3.302 0.526 1.00 93.56 92 VAL A N 1
ATOM 723 C CA . VAL A 1 92 ? -2.900 4.134 -0.312 1.00 93.56 92 VAL A CA 1
ATOM 724 C C . VAL A 1 92 ? -3.094 3.538 -1.699 1.00 93.56 92 VAL A C 1
ATOM 726 O O . VAL A 1 92 ? -4.233 3.483 -2.154 1.00 93.56 92 VAL A O 1
ATOM 729 N N . TRP A 1 93 ? -2.038 3.061 -2.360 1.00 91.06 93 TRP A N 1
ATOM 730 C CA . TRP A 1 93 ? -2.155 2.519 -3.715 1.00 91.06 93 TRP A CA 1
ATOM 731 C C . TRP A 1 93 ? -3.147 1.361 -3.839 1.00 91.06 93 TRP A C 1
ATOM 733 O O . TRP A 1 93 ? -4.025 1.460 -4.691 1.00 91.06 93 TRP A O 1
ATOM 743 N N . PRO A 1 94 ? -3.116 0.301 -3.007 1.00 89.00 94 PRO A N 1
ATOM 744 C CA . PRO A 1 94 ? -4.087 -0.778 -3.150 1.00 89.00 94 PRO A CA 1
ATOM 745 C C . PRO A 1 94 ? -5.513 -0.313 -2.809 1.00 89.00 94 PRO A C 1
ATOM 747 O O . PRO A 1 94 ? -6.468 -0.784 -3.422 1.00 89.00 94 PRO A O 1
ATOM 750 N N . CYS A 1 95 ? -5.687 0.667 -1.910 1.00 88.81 95 CYS A N 1
ATOM 751 C CA . CYS A 1 95 ? -6.986 1.307 -1.668 1.00 88.81 95 CYS A CA 1
ATOM 752 C C . CYS A 1 95 ? -7.489 2.082 -2.899 1.00 88.81 95 CYS A C 1
ATOM 754 O O . CYS A 1 95 ? -8.647 1.927 -3.290 1.00 88.81 95 CYS A O 1
ATOM 756 N N . ALA A 1 96 ? -6.622 2.884 -3.521 1.00 86.75 96 ALA A N 1
ATOM 757 C CA . ALA A 1 96 ? -6.939 3.661 -4.713 1.00 86.75 96 ALA A CA 1
ATOM 758 C C . ALA A 1 96 ? -7.243 2.746 -5.909 1.00 86.75 96 ALA A C 1
ATOM 760 O O . ALA A 1 96 ? -8.263 2.925 -6.568 1.00 86.75 96 ALA A O 1
ATOM 761 N N . LEU A 1 97 ? -6.433 1.704 -6.127 1.00 82.12 97 LEU A N 1
ATOM 762 C CA . LEU A 1 97 ? -6.650 0.681 -7.159 1.00 82.12 97 LEU A CA 1
ATOM 763 C C . LEU A 1 97 ? -7.938 -0.123 -6.930 1.00 82.12 97 LEU A C 1
ATOM 765 O O . LEU A 1 97 ? -8.554 -0.575 -7.887 1.00 82.12 97 LEU A O 1
ATOM 769 N N . ALA A 1 98 ? -8.397 -0.262 -5.683 1.00 80.69 98 ALA A N 1
ATOM 770 C CA . ALA A 1 98 ? -9.704 -0.840 -5.360 1.00 80.69 98 ALA A CA 1
ATOM 771 C C . ALA A 1 98 ? -10.882 0.146 -5.542 1.00 80.69 98 ALA A C 1
ATOM 773 O O . ALA A 1 98 ? -12.018 -0.159 -5.156 1.00 80.69 98 ALA A O 1
ATOM 774 N N . GLY A 1 99 ? -10.621 1.341 -6.083 1.00 81.19 99 GLY A N 1
ATOM 775 C CA . GLY A 1 99 ? -11.615 2.379 -6.354 1.00 81.19 99 GLY A CA 1
ATOM 776 C C . GLY A 1 99 ? -12.177 3.034 -5.094 1.00 81.19 99 GLY A C 1
ATOM 777 O O . GLY A 1 99 ? -13.314 3.501 -5.107 1.00 81.19 99 GLY A O 1
ATOM 778 N N . ALA A 1 100 ? -11.441 3.004 -3.979 1.00 84.62 100 ALA A N 1
ATOM 779 C CA . ALA A 1 100 ? -11.868 3.654 -2.749 1.00 84.62 100 ALA A CA 1
ATOM 780 C C . ALA A 1 100 ? -11.531 5.151 -2.765 1.00 84.62 100 ALA A C 1
ATOM 782 O O . ALA A 1 100 ? -10.456 5.553 -3.207 1.00 84.62 100 ALA A O 1
ATOM 783 N N . ASP A 1 101 ? -12.414 5.961 -2.183 1.00 88.38 101 ASP A N 1
ATOM 784 C CA . ASP A 1 101 ? -12.076 7.328 -1.795 1.00 88.38 101 ASP A CA 1
ATOM 785 C C . ASP A 1 101 ? -11.147 7.271 -0.573 1.00 88.38 101 ASP A C 1
ATOM 787 O O . ASP A 1 101 ? -11.522 6.734 0.475 1.00 88.38 101 ASP A O 1
ATOM 791 N N . VAL A 1 102 ? -9.931 7.809 -0.694 1.00 91.00 102 VAL A N 1
ATOM 792 C CA . VAL A 1 102 ? -8.895 7.698 0.344 1.00 91.00 102 VAL A CA 1
ATOM 793 C C . VAL A 1 102 ? -8.584 9.056 0.963 1.00 91.00 102 VAL A C 1
ATOM 795 O O . VAL A 1 102 ? -8.257 10.017 0.269 1.00 91.00 102 VAL A O 1
ATOM 798 N N . VAL A 1 103 ? -8.605 9.115 2.296 1.00 92.88 103 VAL A N 1
ATOM 799 C CA . VAL A 1 103 ? -8.032 10.221 3.071 1.00 92.88 103 VAL A CA 1
ATOM 800 C C . VAL A 1 103 ? -6.742 9.726 3.717 1.00 92.88 103 VAL A C 1
ATOM 802 O O . VAL A 1 103 ? -6.775 8.882 4.607 1.00 92.88 103 VAL A O 1
ATOM 805 N N . ALA A 1 104 ? -5.600 10.247 3.266 1.00 93.19 104 ALA A N 1
ATOM 806 C CA . ALA A 1 104 ? -4.284 9.850 3.761 1.00 93.19 104 ALA A CA 1
ATOM 807 C C . ALA A 1 104 ? -3.658 10.944 4.638 1.00 93.19 104 ALA A C 1
ATOM 809 O O . ALA A 1 104 ? -3.443 12.073 4.188 1.00 93.19 104 ALA A O 1
ATOM 810 N N . VAL A 1 105 ? -3.305 10.597 5.878 1.00 94.75 105 VAL A N 1
ATOM 811 C CA . VAL A 1 105 ? -2.616 11.489 6.821 1.00 94.75 105 VAL A CA 1
ATOM 812 C C . VAL A 1 105 ? -1.224 10.933 7.105 1.00 94.75 105 VAL A C 1
ATOM 814 O O . VAL A 1 105 ? -1.080 9.841 7.638 1.00 94.75 105 VAL A O 1
ATOM 817 N N . ALA A 1 106 ? -0.188 11.689 6.741 1.00 93.56 106 ALA A N 1
ATOM 818 C CA . ALA A 1 106 ? 1.211 11.338 6.998 1.00 93.56 106 ALA A CA 1
ATOM 819 C C . ALA A 1 106 ? 2.085 12.610 7.065 1.00 93.56 106 ALA A C 1
ATOM 821 O O . ALA A 1 106 ? 1.699 13.625 6.467 1.00 93.56 106 ALA A O 1
ATOM 822 N N . PRO A 1 107 ? 3.268 12.590 7.717 1.00 92.94 107 PRO A N 1
ATOM 823 C CA . PRO A 1 107 ? 4.157 13.755 7.851 1.00 92.94 107 PRO A CA 1
ATOM 824 C C . PRO A 1 107 ? 4.589 14.382 6.516 1.00 92.94 107 PRO A C 1
ATOM 826 O O . PRO A 1 107 ? 4.436 13.788 5.446 1.00 92.94 107 PRO A O 1
ATOM 829 N N . THR A 1 108 ? 5.147 15.591 6.530 1.00 90.75 108 THR A N 1
ATOM 830 C CA . THR A 1 108 ? 5.817 16.152 5.342 1.00 90.75 108 THR A CA 1
ATOM 831 C C . THR A 1 108 ? 7.005 15.270 4.936 1.00 90.75 108 THR A C 1
ATOM 833 O O . THR A 1 108 ? 7.613 14.615 5.775 1.00 90.75 108 THR A O 1
ATOM 836 N N . GLY A 1 109 ? 7.292 15.176 3.634 1.00 85.44 109 GLY A N 1
ATOM 837 C CA . GLY A 1 109 ? 8.366 14.308 3.125 1.00 85.44 109 GLY A CA 1
ATOM 838 C C . GLY A 1 109 ? 8.059 12.802 3.094 1.00 85.44 109 GLY A C 1
ATOM 839 O O . GLY A 1 109 ? 8.882 12.042 2.614 1.00 85.44 109 GLY A O 1
ATOM 840 N N . SER A 1 110 ? 6.869 12.359 3.516 1.00 86.31 110 SER A N 1
ATOM 841 C CA . SER A 1 110 ? 6.456 10.936 3.504 1.00 86.31 110 SER A CA 1
ATOM 842 C C . SER A 1 110 ? 6.060 10.370 2.129 1.00 86.31 110 SER A C 1
ATOM 844 O O . SER A 1 110 ? 5.508 9.280 2.053 1.00 86.31 110 SER A O 1
ATOM 846 N N . GLY A 1 111 ? 6.257 11.118 1.038 1.00 86.94 111 GLY A N 1
ATOM 847 C CA . GLY A 1 111 ? 5.939 10.632 -0.311 1.00 86.94 111 GLY A CA 1
ATOM 848 C C . GLY A 1 111 ? 4.453 10.621 -0.701 1.00 86.94 111 GLY A C 1
ATOM 849 O O . GLY A 1 111 ? 4.113 10.008 -1.710 1.00 86.94 111 GLY A O 1
ATOM 850 N N . LYS A 1 112 ? 3.569 11.327 0.030 1.00 91.94 112 LYS A N 1
ATOM 851 C CA . LYS A 1 112 ? 2.121 11.434 -0.287 1.00 91.94 112 LYS A CA 1
ATOM 852 C C . LYS A 1 112 ? 1.810 11.859 -1.728 1.00 91.94 112 LYS A C 1
ATOM 854 O O . LYS A 1 112 ? 0.799 11.433 -2.263 1.00 91.94 112 LYS A O 1
ATOM 859 N N . THR A 1 113 ? 2.652 12.684 -2.352 1.00 87.69 113 THR A N 1
ATOM 860 C CA . THR A 1 113 ? 2.452 13.109 -3.748 1.00 87.69 113 THR A CA 1
ATOM 861 C C . THR A 1 113 ? 2.474 11.915 -4.697 1.00 87.69 113 THR A C 1
ATOM 863 O O . THR A 1 113 ? 1.552 11.746 -5.480 1.00 87.69 113 THR A O 1
ATOM 866 N N . LEU A 1 114 ? 3.483 11.049 -4.572 1.00 85.44 114 LEU A N 1
ATOM 867 C CA . LEU A 1 114 ? 3.587 9.828 -5.374 1.00 85.44 114 LEU A CA 1
ATOM 868 C C . LEU A 1 114 ? 2.559 8.766 -4.942 1.00 85.44 114 LEU A C 1
ATOM 870 O O . LEU A 1 114 ? 2.236 7.877 -5.710 1.00 85.44 114 LEU A O 1
ATOM 874 N N . ALA A 1 115 ? 2.004 8.866 -3.730 1.00 86.25 115 ALA A N 1
ATOM 875 C CA . ALA A 1 115 ? 0.895 8.006 -3.312 1.00 86.25 115 ALA A CA 1
ATOM 876 C C . ALA A 1 115 ? -0.413 8.289 -4.083 1.00 86.25 115 ALA A C 1
ATOM 878 O O . ALA A 1 115 ? -1.296 7.438 -4.096 1.00 86.25 115 ALA A O 1
ATOM 879 N N . PHE A 1 116 ? -0.557 9.484 -4.670 1.00 82.75 116 PHE A N 1
ATOM 880 C CA . PHE A 1 116 ? -1.761 9.910 -5.391 1.00 82.75 116 PHE A CA 1
ATOM 881 C C . PHE A 1 116 ? -1.634 9.834 -6.920 1.00 82.75 116 PHE A C 1
ATOM 883 O O . PHE A 1 116 ? -2.646 9.641 -7.590 1.00 82.75 116 PHE A O 1
ATOM 890 N N . LEU A 1 117 ? -0.430 10.058 -7.454 1.00 77.12 117 LEU A N 1
ATOM 891 C CA . LEU A 1 117 ? -0.147 10.007 -8.893 1.00 77.12 117 LEU A CA 1
ATOM 892 C C . LEU A 1 117 ? -0.158 8.567 -9.410 1.00 77.12 117 LEU A C 1
ATOM 894 O O . LEU A 1 117 ? -0.643 8.391 -10.548 1.00 77.12 117 LEU A O 1
#

Secondary structure (DSSP, 8-state):
-TTTS-SSTTT--SS--SS-HHHH-HHHHH--HHHHHHHHHHTT-----TTSPPPPPPP-SGGGS---HHHHHHHHHHH-TT----HH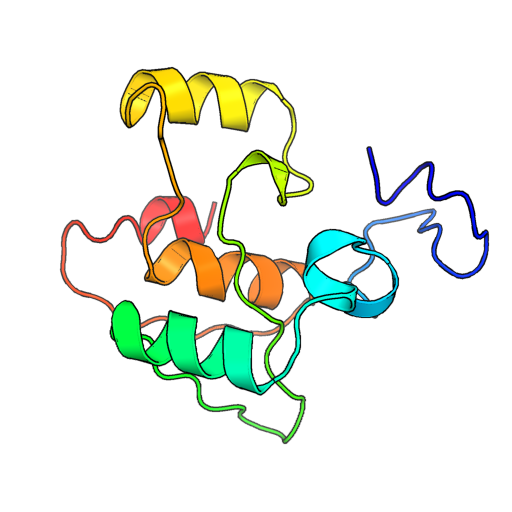HHHHHHHHHTT--------TTS-HHHHH-

pLDDT: mean 80.05, std 13.16, range [51.69, 97.25]

Foldseek 3Di:
DQQQPPPDPVSRDPDQDLACLLVSQPVQVPDDPVNQVVVCVVQVHDDDDDPPDDQGRFFFAPVSDPDPVVVVVVQCVVQHPRRTQQSQLRRLRSRVSNVHDDDTDDDPPSCVVVSVD

Organism: NCBI:txid1333877

Sequence (117 aa):
DFYYEHPAPSLQCEEFCWGNLEAAHPVLGARTVDEVEAYRLEHGISVEAVRGRAPPKPFQAFSETSFPAFVEEVAHELFTTDAVPFPVQAQVWPCALAGADVVAVAPTGSGKTLAFL

InterPro domains:
  IPR011545 DEAD/DEAH-box helicase domain [PF00270] (87-117)
  IPR027417 P-loop containing nucleoside triphosphate hydrolase [G3DSA:3.40.50.300] (26-117)
  IPR027417 P-loop containing nucleoside triphosphate hydrolase [SSF52540] (50-117)

Radius of gyration: 14.13 Å; chains: 1; bounding box: 37×34×33 Å